Protein AF-A0AAD6QIQ4-F1 (afdb_monomer)

InterPro domains:
  IPR018392 LysM domain [PF01476] (41-79)
  IPR018392 LysM domain [PS51782] (35-79)
  IPR018392 LysM domain [SM00257] (36-80)
  IPR018392 LysM domain [cd00118] (41-79)
  IPR036779 LysM domain superfamily [G3DSA:3.10.350.10] (33-80)
  IPR036779 LysM domain superfamily [SSF54106] (39-79)
  IPR052210 Secreted LysM effector LysM1-like [PTHR34997] (12-81)

pLDDT: mean 80.82, std 21.04, range [38.53, 98.5]

Sequence (83 aa):
MEHCSINRSARHESPQPTKQKTAGFFAKSTPECDEVVGAASGDTCFTIAQSFNLTAASFDVINPNLNCTALFVGQWLCVAGLV

Nearest PDB structures (foldseek):
  5bum-assembly1_B  TM=9.408E-01  e=1.374E-04  Equisetum arvense
  4pxv-assembly2_B  TM=9.587E-01  e=3.218E-04  Pteris ryukyuensis
  5k2l-assembly1_A  TM=9.430E-01  e=5.113E-03  Volvox carteri f. nagariensis
  4b8v-assembly1_A  TM=7.870E-01  e=1.765E-03  Fulvia fulva
  5jce-assembly1_A  TM=7.488E-01  e=2.433E-02  Oryza sativa Japonica Group

Organism: NCBI:txid444605

Radius of gyration: 16.37 Å; Cα contacts (8 Å, |Δi|>4): 81; chains: 1; bounding box: 36×35×39 Å

Structure (mmCIF, N/CA/C/O backbone):
data_AF-A0AAD6QIQ4-F1
#
_entry.id   AF-A0AAD6QIQ4-F1
#
loop_
_atom_site.group_PDB
_atom_site.id
_atom_site.type_symbol
_atom_site.label_atom_id
_atom_site.label_alt_id
_atom_site.label_comp_id
_atom_site.label_asym_id
_atom_site.label_entity_id
_atom_site.label_seq_id
_atom_site.pdbx_PDB_ins_code
_atom_site.Cartn_x
_atom_site.Cartn_y
_atom_site.Cartn_z
_atom_site.occupancy
_atom_site.B_iso_or_equiv
_atom_site.auth_seq_id
_atom_site.auth_comp_id
_atom_site.auth_asym_id
_atom_site.auth_atom_id
_atom_site.pdbx_PDB_model_num
ATOM 1 N N . MET A 1 1 ? -22.220 -30.050 11.420 1.00 50.75 1 MET A N 1
ATOM 2 C CA . MET A 1 1 ? -20.758 -30.167 11.233 1.00 50.75 1 MET A CA 1
ATOM 3 C C . MET A 1 1 ? -20.538 -30.772 9.866 1.00 50.75 1 MET A C 1
ATOM 5 O O . MET A 1 1 ? -20.385 -31.978 9.752 1.00 50.75 1 MET A O 1
ATOM 9 N N . GLU A 1 2 ? -20.612 -29.954 8.825 1.00 38.53 2 GLU A N 1
ATOM 10 C CA . GLU A 1 2 ? -20.332 -30.410 7.467 1.00 38.53 2 GLU A CA 1
ATOM 11 C C . GLU A 1 2 ? -19.152 -29.605 6.955 1.00 38.53 2 GLU A C 1
ATOM 13 O O . GLU A 1 2 ? -19.175 -28.377 6.882 1.00 38.53 2 GLU A O 1
ATOM 18 N N . HIS A 1 3 ? -18.068 -30.338 6.738 1.00 54.25 3 HIS A N 1
ATOM 19 C CA . HIS A 1 3 ? -16.825 -29.841 6.197 1.00 54.25 3 HIS A CA 1
ATOM 20 C C . HIS A 1 3 ? -17.083 -29.413 4.754 1.00 54.25 3 HIS A C 1
ATOM 22 O O . HIS A 1 3 ? -17.451 -30.235 3.917 1.00 54.25 3 HIS A O 1
ATOM 28 N N . CYS A 1 4 ? -16.881 -28.130 4.458 1.00 54.22 4 CYS A N 1
ATOM 29 C CA . CYS A 1 4 ? -16.766 -27.675 3.082 1.00 54.22 4 CYS A CA 1
ATOM 30 C C . CYS A 1 4 ? -15.500 -28.317 2.501 1.00 54.22 4 CYS A C 1
ATOM 32 O O . CYS A 1 4 ? -14.381 -27.883 2.779 1.00 54.22 4 CYS A O 1
ATOM 34 N N . SER A 1 5 ? -15.678 -29.409 1.759 1.00 51.19 5 SER A N 1
ATOM 35 C CA . SER A 1 5 ? -14.642 -30.040 0.950 1.00 51.19 5 SER A CA 1
ATOM 36 C C . SER A 1 5 ? -14.220 -29.065 -0.144 1.00 51.19 5 SER A C 1
ATOM 38 O O . SER A 1 5 ? -14.755 -29.074 -1.251 1.00 51.19 5 SER A O 1
ATOM 40 N N . ILE A 1 6 ? -13.266 -28.189 0.172 1.00 61.56 6 ILE A N 1
ATOM 41 C CA . ILE A 1 6 ? -12.614 -27.337 -0.818 1.00 61.56 6 ILE A CA 1
ATOM 42 C C . ILE A 1 6 ? -11.794 -28.265 -1.719 1.00 61.56 6 ILE A C 1
ATOM 44 O O . ILE A 1 6 ? -10.693 -28.692 -1.365 1.00 61.56 6 ILE A O 1
ATOM 48 N N . ASN A 1 7 ? -12.345 -28.586 -2.888 1.00 48.41 7 ASN A N 1
ATOM 49 C CA . ASN A 1 7 ? -11.619 -29.184 -4.001 1.00 48.41 7 ASN A CA 1
ATOM 50 C C . ASN A 1 7 ? -10.464 -28.242 -4.395 1.00 48.41 7 ASN A C 1
ATOM 52 O O . ASN A 1 7 ? -10.640 -27.306 -5.172 1.00 48.41 7 ASN A O 1
ATOM 56 N N . ARG A 1 8 ? -9.262 -28.469 -3.847 1.00 58.88 8 ARG A N 1
ATOM 57 C CA . ARG A 1 8 ? -8.017 -27.777 -4.233 1.00 58.88 8 ARG A CA 1
ATOM 58 C C . ARG A 1 8 ? -7.486 -28.317 -5.561 1.00 58.88 8 ARG A C 1
ATOM 60 O O . ARG A 1 8 ? -6.387 -28.867 -5.628 1.00 58.88 8 ARG A O 1
ATOM 67 N N . SER A 1 9 ? -8.264 -28.222 -6.629 1.00 56.69 9 SER A N 1
ATOM 68 C CA . SER A 1 9 ? -7.825 -28.666 -7.956 1.00 56.69 9 SER A CA 1
ATOM 69 C C . SER A 1 9 ? -8.348 -27.737 -9.036 1.00 56.69 9 SER A C 1
ATOM 71 O O . SER A 1 9 ? -9.20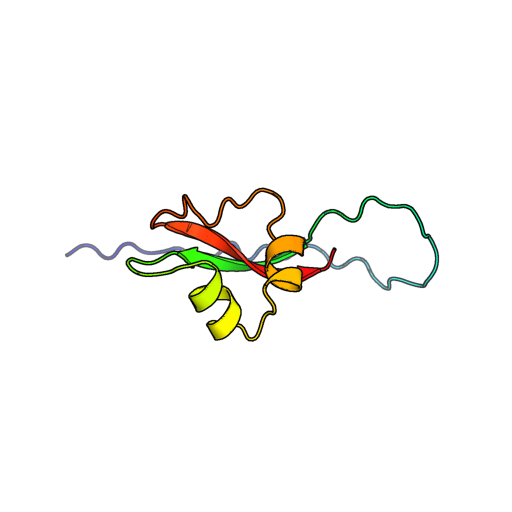3 -28.087 -9.833 1.00 56.69 9 SER A O 1
ATOM 73 N N . ALA A 1 10 ? -7.784 -26.534 -9.033 1.00 50.81 10 ALA A N 1
ATOM 74 C CA . ALA A 1 10 ? -7.577 -25.731 -10.227 1.00 50.81 10 ALA A CA 1
ATOM 75 C C . ALA A 1 10 ? -6.377 -24.812 -9.962 1.00 50.81 10 ALA A C 1
ATOM 77 O O . ALA A 1 10 ? -6.507 -23.593 -9.878 1.00 50.81 10 ALA A O 1
ATOM 78 N N . ARG A 1 11 ? -5.189 -25.410 -9.776 1.00 51.88 11 ARG A N 1
ATOM 79 C CA . ARG A 1 11 ? -3.967 -24.668 -10.093 1.00 51.88 11 ARG A CA 1
ATOM 80 C C . ARG A 1 11 ? -4.071 -24.387 -11.584 1.00 51.88 11 ARG A C 1
ATOM 82 O O . ARG A 1 11 ? -4.183 -25.326 -12.369 1.00 51.88 11 ARG A O 1
ATOM 89 N N . HIS A 1 12 ? -4.133 -23.114 -11.940 1.00 46.88 12 HIS A N 1
ATOM 90 C CA . HIS A 1 12 ? -3.888 -22.681 -13.301 1.00 46.88 12 HIS A CA 1
ATOM 91 C C . HIS A 1 12 ? -2.442 -23.065 -13.634 1.00 46.88 12 HIS A C 1
ATOM 93 O O . HIS A 1 12 ? -1.517 -22.305 -13.378 1.00 46.88 12 HIS A O 1
ATOM 99 N N . GLU A 1 13 ? -2.237 -24.277 -14.143 1.00 40.97 13 GLU A N 1
ATOM 100 C CA . GLU A 1 13 ? -1.035 -24.598 -14.902 1.00 40.97 13 GLU A CA 1
ATOM 101 C C . GLU A 1 13 ? -1.213 -23.911 -16.258 1.00 40.97 13 GLU A C 1
ATOM 103 O O . GLU A 1 13 ? -1.825 -24.449 -17.183 1.00 40.97 13 GLU A O 1
ATOM 108 N N . SER A 1 14 ? -0.774 -22.659 -16.338 1.00 53.03 14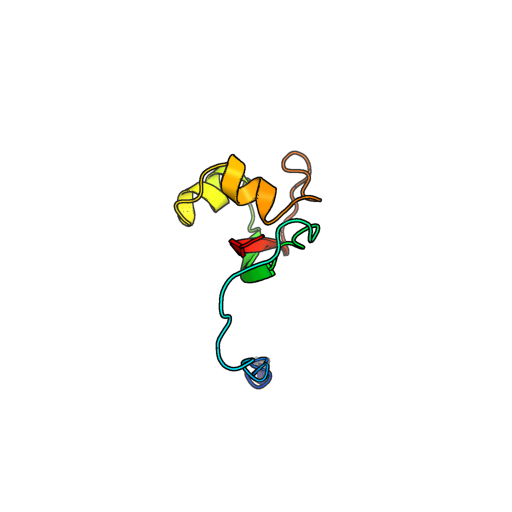 SER A N 1
ATOM 109 C CA . SER A 1 14 ? -0.642 -21.983 -17.622 1.00 53.03 14 SER A CA 1
ATOM 110 C C . SER A 1 14 ? 0.548 -22.619 -18.354 1.00 53.03 14 SER A C 1
ATOM 112 O O . SER A 1 14 ? 1.605 -22.791 -17.739 1.00 53.03 14 SER A O 1
ATOM 114 N N . PRO A 1 15 ? 0.431 -23.009 -19.636 1.00 51.50 15 PRO A N 1
ATOM 115 C CA . PRO A 1 15 ? 1.561 -23.558 -20.371 1.00 51.50 15 PRO A CA 1
ATOM 116 C C . PRO A 1 15 ? 2.639 -22.476 -20.489 1.00 51.50 15 PRO A C 1
ATOM 118 O O . PRO A 1 15 ? 2.417 -21.439 -21.112 1.00 51.50 15 PRO A O 1
ATOM 121 N N . GLN A 1 16 ? 3.806 -22.703 -19.878 1.00 45.81 16 GLN A N 1
ATOM 122 C CA . GLN A 1 16 ? 4.935 -21.776 -19.963 1.00 45.81 16 GLN A CA 1
ATOM 123 C C . GLN A 1 16 ? 5.295 -21.518 -21.437 1.00 45.81 16 GLN A C 1
ATOM 125 O O . GLN A 1 16 ? 5.622 -22.473 -22.153 1.00 45.81 16 GLN A O 1
ATOM 130 N N . PRO A 1 17 ? 5.329 -20.258 -21.911 1.00 48.66 17 PRO A N 1
ATOM 131 C CA . PRO A 1 17 ? 5.993 -19.954 -23.160 1.00 48.66 17 PRO A CA 1
ATOM 132 C C . PRO A 1 17 ? 7.497 -20.115 -22.936 1.00 48.66 17 PRO A C 1
ATOM 134 O O . PRO A 1 17 ? 8.135 -19.462 -22.109 1.00 48.66 17 PRO A O 1
ATOM 137 N N . THR A 1 18 ? 8.077 -21.048 -23.677 1.00 46.06 18 THR A N 1
ATOM 138 C CA . THR A 1 18 ? 9.511 -21.293 -23.706 1.00 46.06 18 THR A CA 1
ATOM 139 C C . THR A 1 18 ? 10.268 -20.022 -24.110 1.00 46.06 18 THR A C 1
ATOM 141 O O . THR A 1 18 ? 10.114 -19.548 -25.230 1.00 46.06 18 THR A O 1
ATOM 144 N N . LYS A 1 19 ? 11.162 -19.555 -23.228 1.00 54.81 19 LYS A N 1
ATOM 145 C CA . LYS A 1 19 ? 12.275 -18.617 -23.487 1.00 54.81 19 LYS A CA 1
ATOM 146 C C . LYS A 1 19 ? 11.888 -17.224 -24.009 1.00 54.81 19 LYS A C 1
ATOM 148 O O . LYS A 1 19 ? 11.875 -16.985 -25.214 1.00 54.81 19 LYS A O 1
ATOM 153 N N . GLN A 1 20 ? 11.772 -16.247 -23.111 1.00 50.56 20 GLN A N 1
ATOM 154 C CA . GLN A 1 20 ? 11.709 -14.840 -23.515 1.00 50.56 20 GLN A CA 1
ATOM 155 C C . GLN A 1 20 ? 13.119 -14.287 -23.782 1.00 50.56 20 GLN A C 1
ATOM 157 O O . GLN A 1 20 ? 13.869 -13.928 -22.876 1.00 50.56 20 GLN A O 1
ATOM 162 N N . LYS A 1 21 ? 13.497 -14.276 -25.063 1.00 46.62 21 LYS A N 1
ATOM 163 C CA . LYS A 1 21 ? 14.692 -13.616 -25.604 1.00 46.62 21 LYS A CA 1
ATOM 164 C C . LYS A 1 21 ? 14.359 -12.133 -25.845 1.00 46.62 21 LYS A C 1
ATOM 166 O O . LYS A 1 21 ? 13.284 -11.809 -26.333 1.00 46.62 21 LYS A O 1
ATOM 171 N N . THR A 1 22 ? 15.281 -11.252 -25.478 1.00 54.75 22 THR A N 1
ATOM 172 C CA . THR A 1 22 ? 15.211 -9.778 -25.503 1.00 54.75 22 THR A CA 1
ATOM 173 C C . THR A 1 22 ? 14.768 -9.144 -26.833 1.00 54.75 22 THR A C 1
ATOM 175 O O . THR A 1 22 ? 15.366 -9.466 -27.859 1.00 54.75 22 THR A O 1
ATOM 178 N N . ALA A 1 23 ? 13.845 -8.166 -26.763 1.00 55.88 23 ALA A N 1
ATOM 179 C CA . ALA A 1 23 ? 13.829 -6.843 -27.434 1.00 55.88 23 ALA A CA 1
ATOM 180 C C . ALA A 1 23 ? 12.393 -6.393 -27.790 1.00 55.88 23 ALA A C 1
ATOM 182 O O . ALA A 1 23 ? 11.724 -7.047 -28.582 1.00 55.88 23 ALA A O 1
ATOM 183 N N . GLY A 1 24 ? 11.948 -5.245 -27.260 1.00 48.91 24 GLY A N 1
ATOM 184 C CA . GLY A 1 24 ? 10.701 -4.598 -27.690 1.00 48.91 24 GLY A CA 1
ATOM 185 C C . GLY A 1 24 ? 10.105 -3.640 -26.660 1.00 48.91 24 GLY A C 1
ATOM 186 O O . GLY A 1 24 ? 9.156 -3.989 -25.972 1.00 48.91 24 GLY A O 1
ATOM 187 N N . PHE A 1 25 ? 10.666 -2.433 -26.550 1.00 64.44 25 PHE A N 1
ATOM 188 C CA . PHE A 1 25 ? 10.027 -1.311 -25.859 1.00 64.44 25 PHE A CA 1
ATOM 189 C C . PHE A 1 25 ? 8.735 -0.923 -26.604 1.00 64.44 25 PHE A C 1
ATOM 191 O O . PHE A 1 25 ? 8.718 -0.951 -27.832 1.00 64.44 25 PHE A O 1
ATOM 198 N N . PHE A 1 26 ? 7.698 -0.546 -25.844 1.00 62.59 26 PHE A N 1
ATOM 199 C CA . PHE A 1 26 ? 6.304 -0.249 -26.234 1.00 62.59 26 PHE A CA 1
ATOM 200 C C . PHE A 1 26 ? 5.318 -1.433 -26.250 1.00 62.59 26 PHE A C 1
ATOM 202 O O . PHE A 1 26 ? 4.566 -1.616 -27.203 1.00 62.59 26 PHE A O 1
ATOM 209 N N . ALA A 1 27 ? 5.207 -2.157 -25.138 1.00 58.53 27 ALA A N 1
ATOM 210 C CA . ALA A 1 27 ? 3.903 -2.669 -24.720 1.00 58.53 27 ALA A CA 1
ATOM 211 C C . ALA A 1 27 ? 3.479 -1.866 -23.488 1.00 58.53 27 ALA A C 1
ATOM 213 O O . ALA A 1 27 ? 4.287 -1.680 -22.581 1.00 58.53 27 ALA A O 1
ATOM 214 N N . LYS A 1 28 ? 2.241 -1.352 -23.452 1.00 58.19 28 LYS A N 1
ATOM 215 C CA . LYS A 1 28 ? 1.629 -0.992 -22.168 1.00 58.19 28 LYS A CA 1
ATOM 216 C C . LYS A 1 28 ? 1.554 -2.294 -21.394 1.00 58.19 28 LYS A C 1
ATOM 218 O O . LYS A 1 28 ? 0.760 -3.166 -21.729 1.00 58.19 28 LYS A O 1
ATOM 223 N N . SER A 1 29 ? 2.488 -2.424 -20.481 1.00 73.44 29 SER A N 1
ATOM 224 C CA . SER A 1 29 ? 2.826 -3.652 -19.815 1.00 73.44 29 SER A CA 1
ATOM 225 C C . SER A 1 29 ? 1.753 -3.825 -18.732 1.00 73.44 29 SER A C 1
ATOM 227 O O . SER A 1 29 ? 1.608 -3.016 -17.810 1.00 73.44 29 SER A O 1
ATOM 229 N N . THR A 1 30 ? 0.792 -4.699 -19.049 1.00 83.12 30 THR A N 1
ATOM 230 C CA . THR A 1 30 ? -0.354 -5.001 -18.191 1.00 83.12 30 THR A CA 1
ATOM 231 C C . THR A 1 30 ? 0.177 -5.675 -16.941 1.00 83.12 30 THR A C 1
ATOM 233 O O . THR A 1 30 ? 0.846 -6.691 -17.100 1.00 83.12 30 THR A O 1
ATOM 236 N N . PRO A 1 31 ? -0.144 -5.175 -15.735 1.00 87.62 31 PRO A N 1
ATOM 237 C CA . PRO A 1 31 ? 0.347 -5.797 -14.522 1.00 87.62 31 PRO A CA 1
ATOM 238 C C . PRO A 1 31 ? -0.068 -7.267 -14.463 1.00 87.62 31 PRO A C 1
ATOM 240 O O . PRO A 1 31 ? -1.259 -7.589 -14.511 1.00 87.62 31 PRO A O 1
ATOM 243 N N . GLU A 1 32 ? 0.925 -8.140 -14.375 1.00 89.56 32 GLU A N 1
ATOM 244 C CA . GLU A 1 32 ? 0.762 -9.551 -14.065 1.00 89.56 32 GLU A CA 1
ATOM 245 C C . GLU A 1 32 ?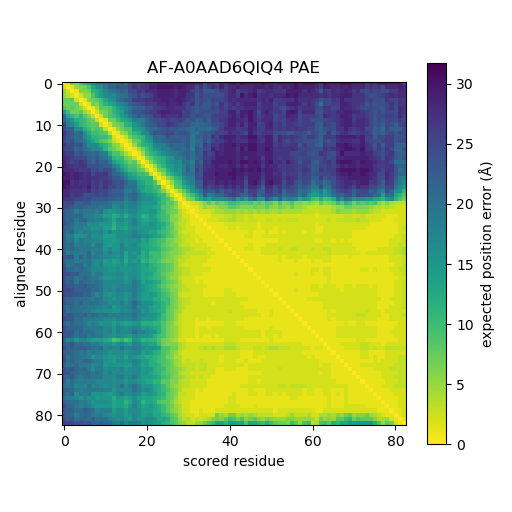 0.829 -9.741 -12.551 1.00 89.56 32 GLU A C 1
ATOM 247 O O . GLU A 1 32 ? 1.561 -9.046 -11.844 1.00 89.56 32 GLU A O 1
ATOM 252 N N . CYS A 1 33 ? 0.029 -10.679 -12.054 1.00 94.06 33 CYS A N 1
ATOM 253 C CA . CYS A 1 33 ? -0.151 -10.927 -10.635 1.00 94.06 33 CYS A CA 1
ATOM 254 C C . CYS A 1 33 ? 0.089 -12.405 -10.347 1.00 94.06 33 CYS A C 1
ATOM 256 O O . CYS A 1 33 ? -0.718 -13.256 -10.726 1.00 94.06 33 CYS A O 1
ATOM 258 N N . ASP A 1 34 ? 1.202 -12.687 -9.681 1.00 94.50 34 ASP A N 1
ATOM 259 C CA . ASP A 1 34 ? 1.653 -14.041 -9.364 1.00 94.50 34 ASP A CA 1
ATOM 260 C C . ASP A 1 34 ? 1.082 -14.525 -8.027 1.00 94.50 34 ASP A C 1
ATOM 262 O O . ASP A 1 34 ? 0.7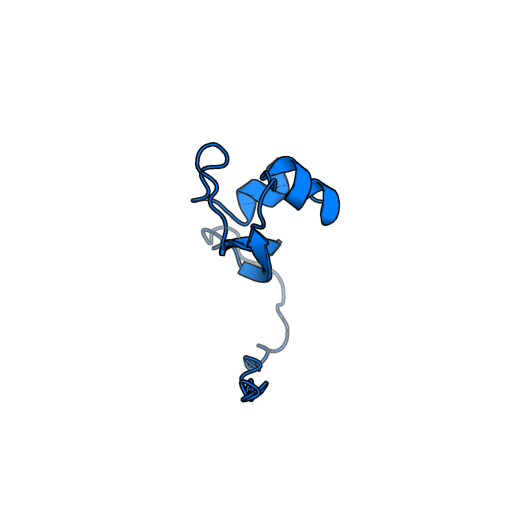66 -15.705 -7.864 1.00 94.50 34 ASP A O 1
ATOM 266 N N . GLU A 1 35 ? 0.903 -13.605 -7.071 1.00 96.19 35 GLU A N 1
ATOM 267 C CA . GLU A 1 35 ? 0.332 -13.898 -5.756 1.00 96.19 35 GLU A CA 1
ATOM 268 C C . GLU A 1 35 ? -0.712 -12.857 -5.343 1.00 96.19 35 GLU A C 1
ATOM 270 O O . GLU A 1 35 ? -0.501 -11.646 -5.460 1.00 96.19 35 GLU A O 1
ATOM 275 N N . VAL A 1 36 ? -1.834 -13.351 -4.808 1.00 97.69 36 VAL A N 1
ATOM 276 C CA . VAL A 1 36 ? -2.971 -12.548 -4.342 1.00 97.69 36 VAL A CA 1
ATOM 277 C C . VAL A 1 36 ? -3.277 -12.798 -2.871 1.00 97.69 36 VAL A C 1
ATOM 279 O O . VAL A 1 36 ? -3.231 -13.933 -2.392 1.00 97.69 36 VAL A O 1
ATOM 282 N N . VAL A 1 37 ? -3.687 -11.742 -2.174 1.00 98.19 37 VAL A N 1
ATOM 283 C CA . VAL A 1 37 ? -4.239 -11.811 -0.814 1.00 98.19 37 VAL A CA 1
ATOM 284 C C . VAL A 1 37 ? -5.603 -11.146 -0.750 1.00 98.19 37 VAL A C 1
ATOM 286 O O . VAL A 1 37 ? -5.882 -10.208 -1.493 1.00 98.19 37 VAL A O 1
ATOM 289 N N . GLY A 1 38 ? -6.459 -11.634 0.146 1.00 98.06 38 GLY A N 1
ATOM 290 C CA . GLY A 1 38 ? -7.707 -10.966 0.499 1.00 98.06 38 GLY A CA 1
ATOM 291 C C . GLY A 1 38 ? -7.492 -10.076 1.719 1.00 98.06 38 GLY A C 1
ATOM 292 O O . GLY A 1 38 ? -7.000 -10.567 2.733 1.00 98.06 38 GLY A O 1
ATOM 293 N N . ALA A 1 39 ? -7.871 -8.801 1.641 1.00 98.38 39 ALA A N 1
ATOM 294 C CA . ALA A 1 39 ? -7.783 -7.888 2.780 1.00 98.38 39 ALA A CA 1
ATOM 295 C C . ALA A 1 39 ? -8.625 -8.390 3.966 1.00 98.38 39 ALA A C 1
ATOM 297 O O . ALA A 1 39 ? -9.793 -8.761 3.809 1.00 98.38 39 ALA A O 1
ATOM 298 N N . ALA A 1 40 ? -8.049 -8.370 5.161 1.00 98.38 40 ALA A N 1
ATOM 299 C CA . ALA A 1 40 ? -8.705 -8.699 6.416 1.00 98.38 40 ALA A CA 1
ATOM 300 C C . ALA A 1 40 ? -9.147 -7.436 7.176 1.00 98.38 40 ALA A C 1
ATOM 302 O O . ALA A 1 40 ? -8.852 -6.298 6.810 1.00 98.38 40 ALA A O 1
ATOM 303 N N . SER A 1 41 ? -9.897 -7.630 8.263 1.00 98.06 41 SER A N 1
ATOM 304 C CA . SER A 1 41 ? -10.308 -6.522 9.130 1.00 98.06 41 SER A CA 1
ATOM 305 C C . SER A 1 41 ? -9.091 -5.856 9.771 1.00 98.06 41 SER A C 1
ATOM 307 O O . SER A 1 41 ? -8.330 -6.514 10.475 1.00 98.06 41 SER A O 1
ATOM 309 N N . GLY A 1 42 ? -8.963 -4.541 9.589 1.00 97.19 42 GLY A N 1
ATOM 310 C CA . GLY A 1 42 ? -7.842 -3.750 10.104 1.00 97.19 42 GLY A CA 1
ATOM 311 C C . GLY A 1 42 ? -6.673 -3.603 9.128 1.00 97.19 42 GLY A C 1
ATOM 312 O O . GLY A 1 42 ? -5.752 -2.843 9.423 1.00 97.19 42 GLY A O 1
ATOM 313 N N . ASP A 1 43 ? -6.721 -4.263 7.967 1.00 98.44 43 ASP A N 1
ATOM 314 C CA . ASP A 1 43 ? -5.719 -4.058 6.929 1.00 98.44 43 ASP A CA 1
ATOM 315 C C . ASP A 1 43 ? -5.826 -2.672 6.290 1.00 98.44 43 ASP A C 1
ATOM 317 O O . ASP A 1 43 ? -6.895 -2.077 6.146 1.00 98.44 43 ASP A O 1
ATOM 321 N N . THR A 1 44 ? -4.673 -2.186 5.848 1.00 98.44 44 THR A N 1
ATOM 322 C CA . THR A 1 44 ? -4.512 -1.022 4.983 1.00 98.44 44 THR A CA 1
ATOM 323 C C . THR A 1 44 ? -3.577 -1.413 3.842 1.00 98.44 44 THR A C 1
ATOM 325 O O . THR A 1 44 ? -2.795 -2.355 3.975 1.00 98.44 44 THR A O 1
ATOM 328 N N . CYS A 1 45 ? -3.568 -0.659 2.740 1.00 98.31 45 CYS A N 1
ATOM 329 C CA . CYS A 1 45 ?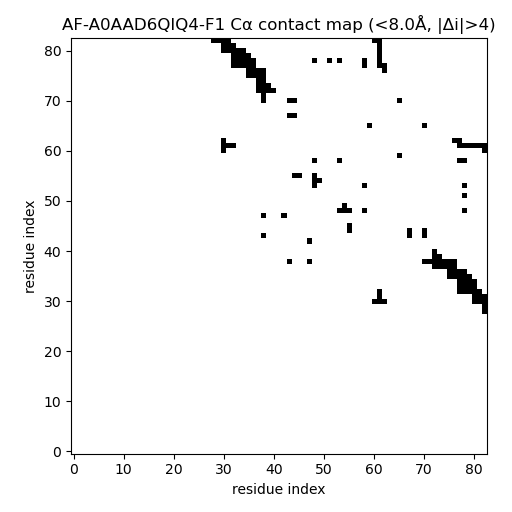 -2.558 -0.877 1.697 1.00 98.31 45 CYS A CA 1
ATOM 330 C C . CYS A 1 45 ? -1.128 -0.840 2.253 1.00 98.31 45 CYS A C 1
ATOM 332 O O . CYS A 1 45 ? -0.282 -1.618 1.829 1.00 98.31 45 CYS A O 1
ATOM 334 N N . PHE A 1 46 ? -0.865 0.031 3.233 1.00 98.25 46 PHE A N 1
ATOM 335 C CA . PHE A 1 46 ? 0.451 0.149 3.852 1.00 98.25 46 PHE A CA 1
ATOM 336 C C . PHE A 1 46 ? 0.842 -1.111 4.634 1.00 98.25 46 PHE A C 1
ATOM 338 O O . PHE A 1 46 ? 1.946 -1.620 4.451 1.00 98.25 46 PHE A O 1
ATOM 345 N N . THR A 1 47 ? -0.048 -1.630 5.486 1.00 98.50 47 THR A N 1
ATOM 346 C CA . THR A 1 47 ? 0.247 -2.822 6.301 1.00 98.50 47 THR A CA 1
ATOM 347 C C . THR A 1 47 ? 0.392 -4.071 5.437 1.00 98.50 47 THR A C 1
ATOM 349 O O . THR A 1 47 ? 1.282 -4.883 5.695 1.00 98.50 47 THR A O 1
ATOM 352 N N . ILE A 1 48 ? -0.414 -4.196 4.376 1.00 98.50 48 ILE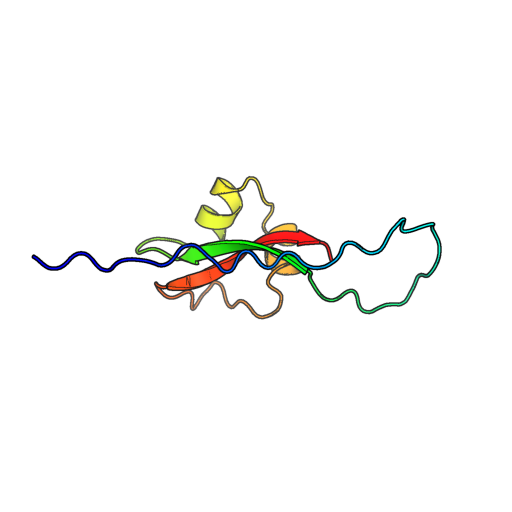 A N 1
ATOM 353 C CA . ILE A 1 48 ? -0.283 -5.276 3.393 1.00 98.50 48 ILE A CA 1
ATOM 354 C C . ILE A 1 48 ? 1.051 -5.146 2.651 1.00 98.50 48 ILE A C 1
ATOM 356 O O . ILE A 1 48 ? 1.861 -6.065 2.716 1.00 98.50 48 ILE A O 1
ATOM 360 N N . ALA A 1 49 ? 1.339 -4.002 2.021 1.00 98.31 49 ALA A N 1
ATOM 361 C CA . ALA A 1 49 ? 2.591 -3.807 1.286 1.00 98.31 49 ALA A CA 1
ATOM 362 C C . ALA A 1 49 ? 3.824 -4.074 2.167 1.00 98.31 49 ALA A C 1
ATOM 364 O O . ALA A 1 49 ? 4.727 -4.803 1.760 1.00 98.31 49 ALA A O 1
ATOM 365 N N . GLN A 1 50 ? 3.827 -3.575 3.408 1.00 98.38 50 GLN A N 1
ATOM 366 C CA . GLN A 1 50 ? 4.909 -3.815 4.364 1.00 98.38 50 GLN A CA 1
ATOM 367 C C . GLN A 1 50 ? 5.080 -5.304 4.699 1.00 98.38 50 GLN A C 1
ATOM 369 O O . GLN A 1 50 ? 6.211 -5.783 4.742 1.00 98.38 50 GLN A O 1
ATOM 374 N N . SER A 1 51 ? 3.984 -6.044 4.892 1.00 98.31 51 SER A N 1
ATOM 375 C CA . SER A 1 51 ? 4.031 -7.481 5.210 1.00 98.31 51 SER A CA 1
ATOM 376 C C . SER A 1 51 ? 4.667 -8.314 4.091 1.00 98.31 51 SER A C 1
ATOM 378 O O . SER A 1 51 ? 5.270 -9.350 4.364 1.00 98.31 51 SER A O 1
ATOM 380 N N . PHE A 1 52 ? 4.578 -7.836 2.847 1.00 97.81 52 PHE A N 1
ATOM 381 C CA . PHE A 1 52 ? 5.169 -8.465 1.662 1.00 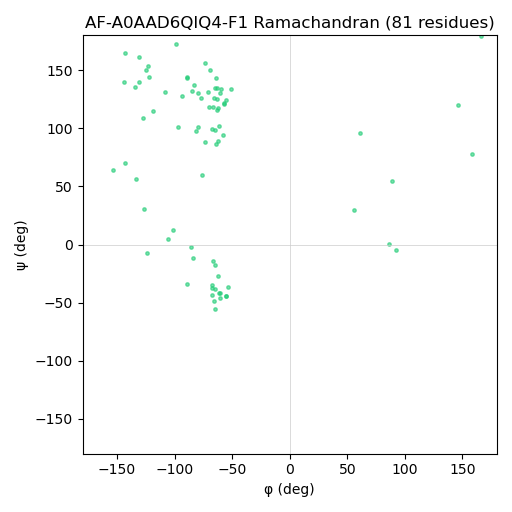97.81 52 PHE A CA 1
ATOM 382 C C . PHE A 1 52 ? 6.471 -7.791 1.202 1.00 97.81 52 PHE A 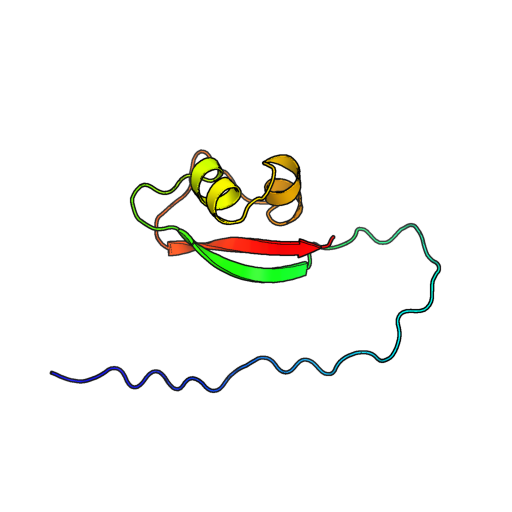C 1
ATOM 384 O O . PHE A 1 52 ? 6.976 -8.091 0.124 1.00 97.81 52 PHE A O 1
ATOM 391 N N . ASN A 1 53 ? 7.058 -6.913 2.025 1.00 97.69 53 ASN A N 1
ATOM 392 C CA . ASN A 1 53 ? 8.283 -6.163 1.714 1.00 97.69 53 ASN A CA 1
ATOM 393 C C . ASN A 1 53 ? 8.193 -5.336 0.417 1.00 97.69 53 ASN A C 1
ATOM 395 O O . ASN A 1 53 ? 9.200 -5.093 -0.251 1.00 97.69 53 ASN A O 1
ATOM 399 N N . LEU A 1 54 ? 6.991 -4.883 0.062 1.00 97.00 54 LEU A N 1
ATOM 400 C CA . LEU A 1 54 ? 6.753 -4.008 -1.074 1.00 97.00 54 LEU A CA 1
ATOM 401 C C . LEU A 1 54 ? 6.862 -2.543 -0.659 1.00 97.00 54 LEU A C 1
ATOM 403 O O . LEU A 1 54 ? 6.411 -2.119 0.407 1.00 97.00 54 LEU A O 1
ATOM 407 N N . THR A 1 55 ? 7.409 -1.737 -1.564 1.00 96.88 55 THR A N 1
ATOM 408 C CA . THR A 1 55 ? 7.243 -0.284 -1.492 1.00 96.88 55 THR A CA 1
ATOM 409 C C . THR A 1 55 ? 5.820 0.093 -1.900 1.00 96.88 55 THR A C 1
ATOM 411 O O . THR A 1 55 ? 5.188 -0.628 -2.673 1.00 96.88 55 THR A O 1
ATOM 414 N N . ALA A 1 56 ? 5.332 1.254 -1.454 1.00 95.12 56 ALA A N 1
ATOM 415 C CA . ALA A 1 56 ? 4.045 1.776 -1.920 1.00 95.12 56 ALA A CA 1
ATOM 416 C C . ALA A 1 56 ? 4.007 1.880 -3.457 1.00 95.12 56 ALA A C 1
ATOM 418 O O . ALA A 1 56 ? 3.079 1.390 -4.082 1.00 95.12 56 ALA A O 1
ATOM 419 N N . ALA A 1 57 ? 5.083 2.387 -4.072 1.00 94.62 57 ALA A N 1
ATOM 420 C CA . ALA A 1 57 ? 5.179 2.510 -5.524 1.00 94.62 57 ALA A CA 1
ATOM 421 C C . ALA A 1 57 ? 5.069 1.158 -6.250 1.00 94.62 57 ALA A C 1
ATOM 423 O O . ALA A 1 57 ? 4.319 1.042 -7.212 1.00 94.62 57 ALA A O 1
ATOM 424 N N . SER A 1 58 ? 5.783 0.123 -5.793 1.00 94.81 58 SER A N 1
ATOM 425 C CA . SER A 1 58 ? 5.699 -1.211 -6.408 1.00 94.81 58 SER A CA 1
ATOM 426 C C . SER A 1 58 ? 4.331 -1.859 -6.201 1.00 94.81 58 SER A C 1
ATOM 428 O O . SER A 1 58 ? 3.846 -2.546 -7.093 1.00 94.81 58 SER A O 1
ATOM 430 N N . PHE A 1 59 ? 3.699 -1.621 -5.050 1.00 96.88 59 PHE A N 1
ATOM 431 C CA . PHE A 1 59 ? 2.355 -2.109 -4.757 1.00 96.88 59 PHE A CA 1
ATOM 432 C C . PHE A 1 59 ? 1.289 -1.433 -5.633 1.00 96.88 59 PHE A C 1
ATOM 434 O O . PHE A 1 59 ? 0.439 -2.122 -6.193 1.00 96.88 59 PHE A O 1
ATOM 441 N N . ASP A 1 60 ? 1.367 -0.113 -5.814 1.00 95.31 60 ASP A N 1
ATOM 442 C CA . ASP A 1 60 ? 0.445 0.654 -6.661 1.00 95.31 60 ASP A CA 1
ATOM 443 C C . ASP A 1 60 ? 0.568 0.249 -8.134 1.00 95.31 60 ASP A C 1
ATOM 445 O O . ASP A 1 60 ? -0.428 0.122 -8.845 1.00 95.31 60 ASP A O 1
ATOM 449 N N . VAL A 1 61 ? 1.798 -0.010 -8.586 1.00 94.50 61 VAL A N 1
ATOM 450 C CA . VAL A 1 61 ? 2.092 -0.441 -9.957 1.00 94.50 61 VAL A CA 1
ATOM 451 C C . VAL A 1 61 ? 1.404 -1.768 -10.298 1.00 94.50 61 VAL A C 1
ATOM 453 O O . VAL A 1 61 ? 0.826 -1.882 -11.379 1.00 94.50 61 VAL A O 1
ATOM 456 N N . ILE A 1 62 ? 1.403 -2.741 -9.381 1.00 95.62 62 ILE A N 1
ATOM 457 C CA . ILE A 1 62 ? 0.718 -4.032 -9.582 1.00 95.62 62 ILE A CA 1
ATOM 458 C C . ILE A 1 62 ? -0.772 -4.001 -9.193 1.00 95.62 62 ILE A C 1
ATOM 460 O O . ILE A 1 62 ? -1.481 -4.982 -9.399 1.00 95.62 62 ILE A O 1
ATOM 464 N N . ASN A 1 63 ? -1.277 -2.870 -8.682 1.00 96.25 63 ASN A N 1
ATOM 465 C CA . ASN A 1 63 ? -2.684 -2.656 -8.325 1.00 96.25 63 ASN A CA 1
ATOM 466 C C . ASN A 1 63 ? -3.220 -1.299 -8.856 1.00 96.25 63 ASN A C 1
ATOM 468 O O . ASN A 1 63 ? -3.762 -0.505 -8.086 1.00 96.25 63 ASN A O 1
ATOM 472 N N . PRO A 1 64 ? -3.147 -1.002 -10.168 1.00 93.44 64 PRO A N 1
ATOM 473 C CA . PRO A 1 64 ? -3.340 0.358 -10.698 1.00 93.44 64 PRO A CA 1
ATOM 474 C C . PRO A 1 64 ? -4.757 0.938 -10.540 1.00 93.44 64 PRO A C 1
ATOM 476 O O . PRO A 1 64 ? -4.955 2.135 -10.731 1.00 93.44 64 PRO A O 1
ATOM 479 N N . ASN A 1 65 ? -5.750 0.106 -10.212 1.00 91.38 65 ASN A N 1
ATOM 480 C CA . ASN A 1 65 ? -7.143 0.521 -10.003 1.00 91.38 65 ASN A CA 1
ATOM 481 C C . ASN A 1 65 ? -7.547 0.538 -8.518 1.00 91.38 65 ASN A C 1
ATOM 483 O O . ASN A 1 65 ? -8.721 0.735 -8.195 1.00 91.38 65 ASN A O 1
ATOM 487 N N . LEU A 1 66 ? -6.607 0.277 -7.609 1.00 96.75 66 LEU A N 1
ATOM 488 C CA . LEU A 1 66 ? -6.880 0.190 -6.184 1.00 96.75 66 LEU A CA 1
ATOM 489 C C . LEU A 1 66 ? -7.036 1.582 -5.568 1.00 96.75 66 LEU A C 1
ATOM 491 O O . LEU A 1 66 ? -6.146 2.423 -5.643 1.00 96.75 66 LEU A O 1
ATOM 495 N N . ASN A 1 67 ? -8.154 1.800 -4.878 1.00 97.69 67 ASN A N 1
ATOM 496 C CA . ASN A 1 67 ? -8.322 2.951 -4.002 1.00 97.69 67 ASN A CA 1
ATOM 497 C C . ASN A 1 67 ? -8.022 2.558 -2.549 1.00 97.69 67 ASN A C 1
ATOM 499 O O . ASN A 1 67 ? -8.881 2.018 -1.853 1.00 97.69 67 ASN A O 1
ATOM 503 N N . CYS A 1 68 ? -6.830 2.905 -2.065 1.00 97.12 68 CYS A N 1
ATOM 504 C CA . CYS A 1 68 ? -6.392 2.595 -0.702 1.00 97.12 68 CYS A CA 1
ATOM 505 C C . CYS A 1 68 ? -7.188 3.283 0.414 1.00 97.12 68 CYS A C 1
ATOM 507 O O . CYS A 1 68 ? -7.134 2.838 1.558 1.00 97.12 68 CYS A O 1
ATOM 509 N N . THR A 1 69 ? -7.944 4.339 0.103 1.00 97.31 69 THR A N 1
ATOM 510 C CA . THR A 1 69 ? -8.821 5.014 1.079 1.00 97.31 69 THR A CA 1
ATOM 511 C C . THR A 1 69 ? -10.189 4.345 1.223 1.00 97.31 69 THR A C 1
ATOM 513 O O . THR A 1 69 ? -10.924 4.658 2.155 1.00 97.31 69 THR A O 1
ATOM 516 N N . ALA A 1 70 ? -10.524 3.420 0.320 1.00 97.62 70 ALA A N 1
ATOM 517 C CA . ALA A 1 70 ? -11.795 2.702 0.283 1.00 97.62 70 ALA A CA 1
ATOM 518 C C . ALA A 1 70 ? -11.589 1.176 0.247 1.00 97.62 70 ALA A C 1
ATOM 520 O O . ALA A 1 70 ? -12.388 0.452 -0.347 1.00 97.62 70 ALA A O 1
ATOM 521 N N . LEU A 1 71 ? -10.505 0.693 0.864 1.00 98.06 71 LEU A N 1
ATOM 522 C CA . LEU A 1 71 ? -10.228 -0.734 1.004 1.00 98.06 71 LEU A CA 1
ATOM 523 C C . LEU A 1 71 ? -11.326 -1.403 1.845 1.00 98.06 71 LEU A C 1
ATOM 525 O O . LEU A 1 71 ? -11.696 -0.896 2.906 1.00 98.06 71 LEU A O 1
ATOM 529 N N . PHE A 1 72 ? -11.824 -2.553 1.392 1.00 97.81 72 PHE A N 1
ATOM 530 C CA . PHE A 1 72 ? -12.835 -3.330 2.110 1.00 97.81 72 PHE A CA 1
ATOM 531 C C . PHE A 1 72 ? -12.369 -4.763 2.383 1.00 97.81 72 PHE A C 1
ATOM 533 O O . PHE A 1 72 ? -11.560 -5.332 1.650 1.00 97.81 72 PHE A O 1
ATOM 540 N N . VAL A 1 73 ? -12.906 -5.366 3.447 1.00 98.06 73 VAL A N 1
ATOM 541 C CA . VAL A 1 73 ? -12.606 -6.756 3.819 1.00 98.06 73 VAL A CA 1
ATOM 542 C C . VAL A 1 73 ? -13.029 -7.702 2.695 1.00 98.06 73 VAL A C 1
ATOM 544 O O . VAL A 1 73 ? -14.157 -7.640 2.210 1.00 98.06 73 VAL A O 1
ATOM 547 N N . GLY A 1 74 ? -12.124 -8.594 2.302 1.00 97.69 74 GLY A N 1
ATOM 548 C CA . GLY A 1 74 ? -12.308 -9.539 1.204 1.00 97.69 74 GLY A CA 1
ATOM 549 C C . GLY A 1 74 ? -11.938 -8.990 -0.176 1.00 97.69 74 GLY A C 1
ATOM 550 O O . GLY A 1 74 ? -12.057 -9.725 -1.154 1.00 97.69 74 GLY A O 1
ATOM 551 N N . GLN A 1 75 ? -11.478 -7.739 -0.286 1.00 98.38 75 GLN A N 1
ATOM 552 C CA . GLN A 1 75 ? -10.914 -7.231 -1.536 1.00 98.38 75 GLN A CA 1
ATOM 553 C C . GLN A 1 75 ? -9.624 -7.987 -1.879 1.00 98.38 75 GLN A C 1
ATOM 555 O O . GLN A 1 75 ? -8.781 -8.170 -1.007 1.00 98.38 75 GLN A O 1
ATOM 560 N N . TRP A 1 76 ? -9.464 -8.410 -3.136 1.00 98.00 76 TRP A N 1
ATOM 561 C CA . TRP A 1 76 ? -8.254 -9.082 -3.618 1.00 98.00 76 TRP A CA 1
ATOM 562 C C . TRP A 1 76 ? -7.191 -8.068 -4.044 1.00 98.00 76 TRP A C 1
ATOM 564 O O . TRP A 1 76 ? -7.501 -7.134 -4.786 1.00 98.00 76 TRP A O 1
ATOM 574 N N . LEU A 1 77 ? -5.955 -8.266 -3.584 1.00 98.12 77 LEU A N 1
ATOM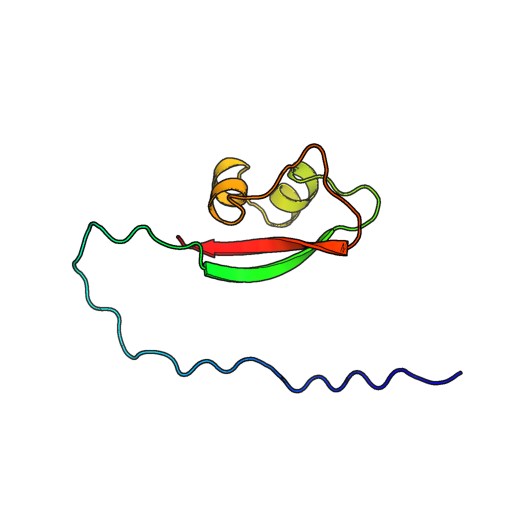 575 C CA . LEU A 1 77 ? -4.802 -7.411 -3.865 1.00 98.12 77 LEU A CA 1
ATOM 576 C C . LEU A 1 77 ? -3.612 -8.257 -4.307 1.00 98.12 77 LEU A C 1
ATOM 578 O O . LEU A 1 77 ? -3.347 -9.311 -3.727 1.00 98.12 77 LEU A O 1
ATOM 582 N N . CYS A 1 78 ? -2.885 -7.766 -5.303 1.00 98.12 78 CYS A N 1
ATOM 583 C CA . CYS A 1 78 ? -1.649 -8.370 -5.779 1.00 98.12 78 CYS A CA 1
ATOM 584 C C . CYS A 1 78 ? -0.488 -8.008 -4.855 1.00 98.12 78 CYS A C 1
ATOM 586 O O . CYS A 1 78 ? -0.296 -6.835 -4.525 1.00 98.12 78 CYS A O 1
ATOM 588 N N . VAL A 1 79 ? 0.280 -9.019 -4.447 1.00 97.56 79 VAL A N 1
ATOM 589 C CA . VAL A 1 79 ? 1.439 -8.884 -3.542 1.00 97.56 79 VAL A CA 1
ATOM 590 C C . VAL A 1 79 ? 2.736 -9.443 -4.129 1.00 97.56 79 VAL A C 1
ATOM 592 O O . VAL A 1 79 ? 3.808 -9.228 -3.570 1.00 97.56 79 VAL A O 1
ATOM 595 N N . ALA A 1 80 ? 2.655 -10.099 -5.284 1.00 95.94 80 ALA A N 1
ATOM 596 C CA . ALA A 1 80 ? 3.789 -10.418 -6.138 1.00 95.94 80 ALA A CA 1
ATOM 597 C C . ALA A 1 80 ? 3.345 -10.304 -7.599 1.00 95.94 80 ALA A C 1
ATOM 599 O O . ALA A 1 80 ? 2.215 -10.669 -7.932 1.00 95.94 80 ALA A O 1
ATOM 600 N N . GLY A 1 81 ? 4.210 -9.762 -8.449 1.00 88.44 81 GLY A N 1
ATOM 601 C CA . GLY A 1 81 ? 3.890 -9.499 -9.842 1.00 88.44 81 GLY A CA 1
ATOM 602 C C . GLY A 1 81 ? 4.905 -8.589 -10.519 1.00 88.44 81 GLY A C 1
ATOM 603 O O . GLY A 1 81 ? 5.868 -8.117 -9.904 1.00 88.44 81 GLY A O 1
ATOM 604 N N . LEU A 1 82 ? 4.659 -8.323 -11.793 1.00 83.75 82 LEU A N 1
ATOM 605 C CA . LEU A 1 82 ? 5.471 -7.477 -12.663 1.00 83.75 82 LEU A CA 1
ATOM 606 C C . LEU A 1 82 ? 4.563 -6.692 -13.608 1.00 83.75 82 LEU A C 1
ATOM 608 O O . LEU A 1 82 ? 3.378 -6.989 -13.724 1.00 83.75 82 LEU A O 1
ATOM 612 N N . VAL A 1 83 ? 5.107 -5.659 -14.249 1.00 78.69 83 VAL A N 1
ATOM 613 C CA . VAL A 1 83 ? 4.410 -4.922 -15.310 1.00 78.69 83 VAL A CA 1
ATOM 614 C C . VAL A 1 83 ? 4.852 -5.362 -16.675 1.00 78.69 83 VAL A C 1
ATOM 616 O O . VAL A 1 83 ? 6.077 -5.451 -16.910 1.00 78.69 83 VAL A O 1
#

Secondary structure (DSSP, 8-state):
---------------PPS---S-------PPEEEEEEEPPTT--HHHHHHHTT--HHHHHHH-TT--GGG--TT-EEEEEEE-

Foldseek 3Di:
DDDPPPPPPDPPPPPDDPDDDDDDPDDPDQKDAPDKDFDAPPDFLVVLCVVLVHDPVRQCVNVVPDDRVPRDGRDMGGSDTDD

Solvent-accessible surface area (backbone atoms only — not comparable to full-atom values): 5617 Å² total; per-residue (Å²): 142,78,80,82,79,75,79,89,76,76,78,83,80,69,82,77,80,81,76,90,75,91,86,76,91,88,62,90,54,66,56,41,68,79,38,75,47,63,38,52,90,89,64,44,60,65,59,53,28,53,76,62,74,40,50,70,69,63,38,42,61,46,35,81,84,67,55,68,92,70,69,51,72,64,42,79,43,47,71,37,62,49,91

Mean predicted aligned error: 12.15 Å